Protein AF-A0A8H3IFE3-F1 (afdb_monomer)

Mean predicted aligned error: 5.41 Å

Sequence (143 aa):
MWAWGAATIRNPAQDKLLKTVAWTQVVSCTVFQALENAAYLATKGVLEVKGERIVGWYRWSARFWAVHVLMEFVRLWRVGQTADLKDEKAEAKWWRDLYVNVAWAPMTWHYSVAGGLISEASVAGLGLVAGVLGLREAWKVTA

pLDDT: mean 88.74, std 7.01, range [56.81, 96.56]

Nearest PDB structures (foldseek):
  5a7d-assembly4_N  TM=4.340E-01  e=1.961E+00  Drosophila melanogaster

Secondary structure (DSSP, 8-state):
-HHHHHHHHHS--SSHHHHHHHHHHHHHHHHHHHHHHHHHHHHTTSS---HHHHHHHHHHHHHHHHHHHHHHHHHHHHHHHHS-TTSHHHHHHHHHHHHHHHHHHHHHHHHHSTT-SS-HHHHHHHHHHHHHHHHHHHHHHH-

Radius of gyration: 17.11 Å; Cα contacts (8 Å, |Δi|>4): 116; chains: 1; bounding box: 40×36×46 Å

Structure (mmCIF, N/CA/C/O backbone):
data_AF-A0A8H3IFE3-F1
#
_entry.id   AF-A0A8H3IFE3-F1
#
loop_
_atom_site.group_PDB
_atom_site.id
_atom_site.type_symbol
_atom_site.label_atom_id
_atom_site.label_alt_id
_atom_site.label_comp_id
_atom_site.label_asym_id
_atom_site.label_entity_id
_atom_site.label_seq_id
_atom_site.pdbx_PDB_ins_code
_atom_site.Cartn_x
_atom_site.Cartn_y
_atom_site.Cartn_z
_atom_site.occupancy
_atom_site.B_iso_or_equiv
_atom_site.auth_seq_id
_atom_site.auth_comp_id
_atom_site.auth_asym_id
_atom_site.auth_atom_id
_atom_site.pdbx_PDB_model_num
ATOM 1 N N . MET A 1 1 ? 5.869 -7.368 4.985 1.00 65.25 1 MET A N 1
ATOM 2 C CA . MET A 1 1 ? 4.8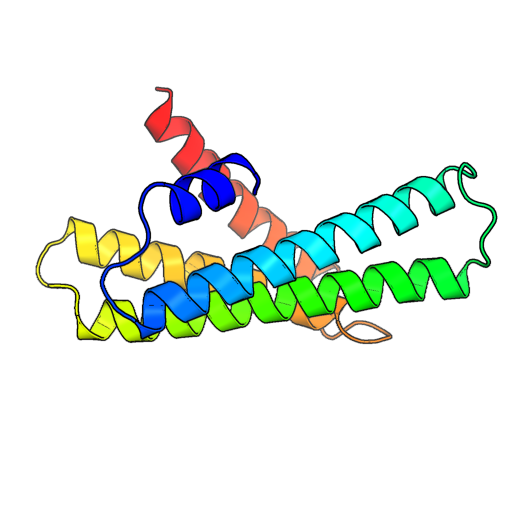40 -8.185 4.294 1.00 65.25 1 MET A CA 1
ATOM 3 C C . MET A 1 1 ? 4.841 -9.645 4.727 1.00 65.25 1 MET A C 1
ATOM 5 O O . MET A 1 1 ? 3.786 -10.112 5.125 1.00 65.25 1 MET A O 1
ATOM 9 N N . TRP A 1 2 ? 5.975 -10.358 4.713 1.00 63.59 2 TRP A N 1
ATOM 10 C CA . TRP A 1 2 ? 6.009 -11.791 5.059 1.00 63.59 2 TRP A CA 1
ATOM 11 C C . TRP A 1 2 ? 5.463 -12.116 6.460 1.00 63.59 2 TRP A C 1
ATOM 13 O O . TRP A 1 2 ? 4.557 -12.933 6.586 1.00 63.59 2 TRP A O 1
ATOM 23 N N . ALA A 1 3 ? 5.939 -11.421 7.501 1.00 75.69 3 ALA A N 1
ATOM 24 C CA . ALA A 1 3 ? 5.484 -11.657 8.876 1.00 75.69 3 ALA A CA 1
ATOM 25 C C . ALA A 1 3 ? 3.970 -11.429 9.043 1.00 75.69 3 ALA A C 1
ATOM 27 O O . ALA A 1 3 ? 3.291 -12.216 9.700 1.00 75.69 3 ALA A O 1
ATOM 28 N N . TRP A 1 4 ? 3.440 -10.390 8.389 1.00 79.88 4 TRP A N 1
ATOM 29 C CA . TRP A 1 4 ? 2.011 -10.080 8.374 1.00 79.88 4 TRP A CA 1
ATOM 30 C C . TRP A 1 4 ? 1.203 -11.132 7.602 1.00 79.88 4 TRP A C 1
ATOM 32 O O . TRP A 1 4 ? 0.242 -11.664 8.142 1.00 79.88 4 TRP A O 1
ATOM 42 N N . GLY A 1 5 ? 1.626 -11.517 6.393 1.00 75.94 5 GLY A N 1
ATOM 43 C CA . GLY A 1 5 ? 0.947 -12.555 5.608 1.00 75.94 5 GLY A CA 1
ATOM 44 C C . GLY A 1 5 ? 0.926 -13.913 6.320 1.00 75.94 5 GLY A C 1
ATOM 45 O O . GLY A 1 5 ? -0.111 -14.568 6.380 1.00 75.94 5 GLY A O 1
ATOM 46 N N . ALA A 1 6 ? 2.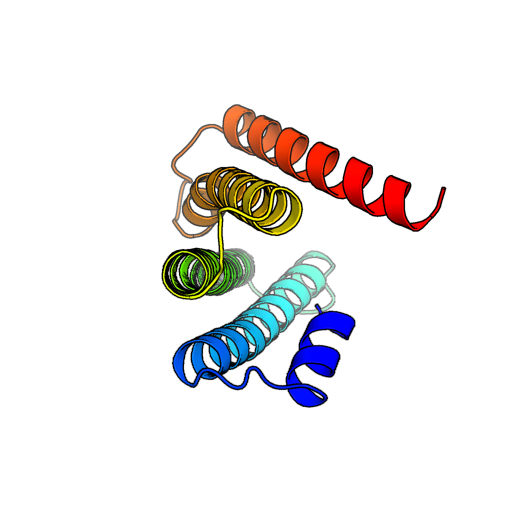038 -14.302 6.950 1.00 73.12 6 ALA A N 1
ATOM 47 C CA . ALA A 1 6 ? 2.110 -15.511 7.769 1.00 73.12 6 ALA A CA 1
ATOM 48 C C . ALA A 1 6 ? 1.202 -15.431 9.011 1.00 73.12 6 ALA A C 1
ATOM 50 O O . ALA A 1 6 ? 0.596 -16.428 9.403 1.00 73.12 6 ALA A O 1
ATOM 51 N N . ALA A 1 7 ? 1.081 -14.255 9.637 1.00 74.94 7 ALA A N 1
ATOM 52 C CA . ALA A 1 7 ? 0.148 -14.038 10.741 1.00 74.94 7 ALA A CA 1
ATOM 53 C C . ALA A 1 7 ? -1.317 -14.162 10.290 1.00 74.94 7 ALA A C 1
ATOM 55 O O . ALA A 1 7 ? -2.086 -14.844 10.962 1.00 74.94 7 ALA A O 1
ATOM 56 N N . THR A 1 8 ? -1.678 -13.607 9.130 1.00 74.50 8 THR A N 1
ATOM 57 C CA . THR A 1 8 ? -3.020 -13.729 8.531 1.00 74.50 8 THR A CA 1
ATOM 58 C C . THR A 1 8 ? -3.416 -15.186 8.277 1.00 74.50 8 THR A C 1
ATOM 60 O O . THR A 1 8 ? -4.572 -15.554 8.474 1.00 74.50 8 THR A O 1
ATOM 63 N N . ILE A 1 9 ? -2.464 -16.033 7.869 1.00 74.62 9 ILE A N 1
ATOM 64 C CA . ILE A 1 9 ? -2.698 -17.474 7.676 1.00 74.62 9 ILE A CA 1
ATOM 65 C C . ILE A 1 9 ? -2.915 -18.180 9.020 1.00 74.62 9 ILE A C 1
ATOM 67 O O . ILE A 1 9 ? -3.820 -19.003 9.142 1.00 74.62 9 ILE A O 1
ATOM 71 N N . ARG A 1 10 ? -2.091 -17.865 10.029 1.00 74.75 10 ARG A N 1
ATOM 72 C CA . ARG A 1 10 ? -2.148 -18.508 11.354 1.00 74.75 10 ARG A CA 1
ATOM 73 C C . ARG A 1 10 ? -3.364 -18.095 12.176 1.00 74.75 10 ARG A C 1
ATOM 75 O O . ARG A 1 10 ? -3.854 -18.897 12.960 1.00 74.75 10 ARG A O 1
ATOM 82 N N . ASN A 1 11 ? -3.829 -16.860 12.020 1.00 76.56 11 ASN A N 1
ATOM 83 C CA . ASN A 1 11 ? -4.971 -16.330 12.753 1.00 76.56 11 ASN A CA 1
ATOM 84 C C . ASN A 1 11 ? -5.878 -15.524 11.807 1.00 76.56 11 ASN A C 1
ATOM 86 O O . ASN A 1 11 ? -5.800 -14.292 11.764 1.00 76.56 11 ASN A O 1
ATOM 90 N N . PRO A 1 12 ? -6.691 -16.209 10.981 1.00 76.75 12 PRO A N 1
ATOM 91 C CA . PRO A 1 12 ? -7.560 -15.536 10.029 1.00 76.75 12 PRO A CA 1
ATOM 92 C C . PRO A 1 12 ? -8.665 -14.765 10.756 1.00 76.75 12 PRO A C 1
ATOM 94 O O . PRO A 1 12 ? -9.222 -15.236 11.748 1.00 76.75 12 PRO A O 1
ATOM 97 N N . ALA A 1 13 ? -9.040 -13.603 10.216 1.00 77.50 13 ALA A N 1
ATOM 98 C CA . ALA A 1 13 ? -10.173 -12.842 10.729 1.00 77.50 13 ALA A CA 1
ATOM 99 C C . ALA A 1 13 ? -11.453 -13.700 10.732 1.00 77.50 13 ALA A C 1
ATOM 101 O O . ALA A 1 13 ? -11.741 -14.407 9.761 1.00 77.50 13 ALA A O 1
ATOM 102 N N . GLN A 1 14 ? -12.225 -13.625 11.819 1.00 77.56 14 GLN A N 1
ATOM 103 C CA . GLN A 1 14 ? -13.500 -14.343 11.933 1.00 77.56 14 GLN A CA 1
ATOM 104 C C . GLN A 1 14 ? -14.582 -13.734 11.030 1.00 77.56 14 GLN A C 1
ATOM 106 O O . GLN A 1 14 ? -15.432 -14.447 10.498 1.00 77.56 14 GLN A O 1
ATOM 111 N N . ASP A 1 15 ? -14.519 -12.420 10.804 1.00 89.19 15 ASP A N 1
ATOM 112 C CA . ASP A 1 15 ? -15.374 -11.728 9.847 1.00 89.19 15 ASP A CA 1
ATOM 113 C C . ASP A 1 15 ? -15.002 -12.123 8.403 1.00 89.19 15 ASP A C 1
ATOM 115 O O . ASP A 1 15 ? -13.855 -11.982 7.967 1.00 89.19 15 ASP A O 1
ATOM 119 N N . LYS A 1 16 ? -15.993 -12.615 7.646 1.00 89.75 16 LYS A N 1
ATOM 120 C CA . LYS A 1 16 ? -15.811 -13.111 6.271 1.00 89.75 16 LYS A CA 1
ATOM 121 C C . LYS A 1 16 ? -15.301 -12.033 5.309 1.00 89.75 16 LYS A C 1
ATOM 123 O O . LYS A 1 16 ? -14.497 -12.346 4.427 1.00 89.75 16 LYS A O 1
ATOM 128 N N . LEU A 1 17 ? -15.750 -10.786 5.463 1.00 90.31 17 LEU A N 1
ATOM 129 C CA . LEU A 1 17 ? -15.309 -9.676 4.622 1.00 90.31 17 LEU A CA 1
ATOM 130 C C . LEU A 1 17 ? -13.853 -9.338 4.937 1.00 90.31 17 LEU A C 1
ATOM 132 O O . LEU A 1 17 ? -13.036 -9.298 4.022 1.00 90.31 17 LEU A O 1
ATOM 136 N N . LEU A 1 18 ? -13.503 -9.194 6.218 1.00 91.19 18 LEU A N 1
ATOM 137 C CA . LEU A 1 18 ? -12.120 -8.929 6.634 1.00 91.19 18 LEU A CA 1
ATOM 138 C C . LEU A 1 18 ? -11.165 -10.049 6.205 1.00 91.19 18 LEU A C 1
ATOM 140 O O . LEU A 1 18 ? -10.046 -9.775 5.774 1.00 91.19 18 LEU A O 1
ATOM 144 N N . LYS A 1 19 ? -11.614 -11.308 6.254 1.00 90.31 19 LYS A N 1
ATOM 145 C CA . LYS A 1 19 ? -10.846 -12.452 5.750 1.00 90.31 19 LYS A CA 1
ATOM 146 C C . LYS A 1 19 ? -10.603 -12.348 4.245 1.00 90.31 19 LYS A C 1
ATOM 148 O O . LYS A 1 19 ? -9.476 -12.544 3.798 1.00 90.31 19 LYS A O 1
ATOM 153 N N . THR A 1 20 ? -11.638 -12.030 3.470 1.00 92.19 20 THR A N 1
ATOM 154 C CA . THR A 1 20 ? -11.534 -11.877 2.008 1.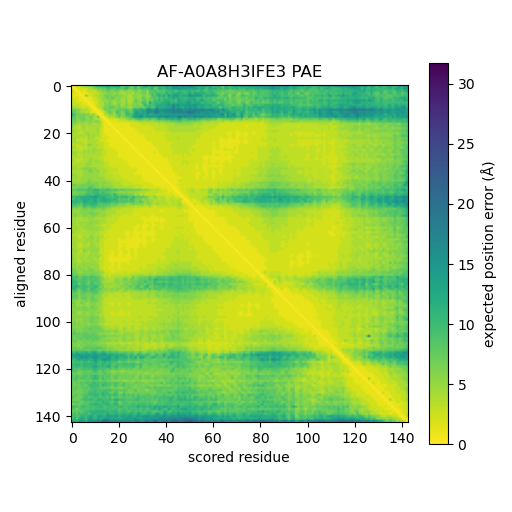00 92.19 20 THR A CA 1
ATOM 155 C C . THR A 1 20 ? -10.593 -10.732 1.645 1.00 92.19 20 THR A C 1
ATOM 157 O O . THR A 1 20 ? -9.696 -10.911 0.828 1.00 92.19 20 THR A O 1
ATOM 160 N N . VAL A 1 21 ? -10.739 -9.587 2.315 1.00 93.94 21 VAL A N 1
ATOM 161 C CA . VAL A 1 21 ? -9.846 -8.427 2.196 1.00 93.94 21 VAL A CA 1
ATOM 162 C C . VAL A 1 21 ? -8.395 -8.834 2.453 1.00 93.94 21 VAL A C 1
ATOM 164 O O . VAL A 1 21 ? -7.532 -8.572 1.618 1.00 93.94 21 VAL A O 1
ATOM 167 N N . ALA A 1 22 ? -8.128 -9.540 3.554 1.00 91.19 22 ALA A N 1
ATOM 168 C CA . ALA A 1 22 ? -6.776 -9.950 3.913 1.00 91.19 22 ALA A CA 1
ATOM 169 C C . ALA A 1 22 ? -6.155 -10.906 2.878 1.00 91.19 22 ALA A C 1
ATOM 171 O O . ALA A 1 22 ? -4.992 -10.743 2.514 1.00 91.19 22 ALA A O 1
ATOM 172 N N . TRP A 1 23 ? -6.920 -11.865 2.345 1.00 90.62 23 TRP A N 1
ATOM 173 C CA . TRP A 1 23 ? -6.439 -12.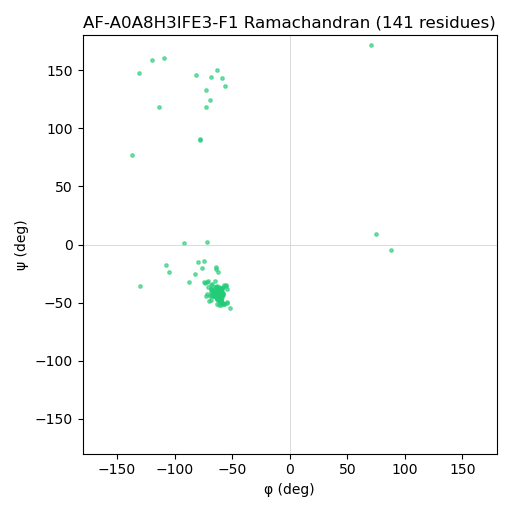752 1.279 1.00 90.62 23 TRP A CA 1
ATOM 174 C C . TRP A 1 23 ? -6.158 -12.008 -0.025 1.00 90.62 23 TRP A C 1
ATOM 176 O O . TRP A 1 23 ? -5.101 -12.214 -0.623 1.00 90.62 23 TRP A O 1
ATOM 186 N N . THR A 1 24 ? -7.047 -11.101 -0.435 1.00 94.62 24 THR A N 1
ATOM 187 C CA . THR A 1 24 ? -6.822 -10.239 -1.604 1.00 94.62 24 THR A CA 1
ATOM 188 C C . THR A 1 24 ? -5.548 -9.420 -1.433 1.00 94.62 24 THR A C 1
ATOM 190 O O . THR A 1 24 ? -4.733 -9.344 -2.349 1.00 94.62 24 THR A O 1
ATOM 193 N N . GLN A 1 25 ? -5.328 -8.858 -0.244 1.00 94.06 25 GLN A N 1
ATOM 194 C CA . GLN A 1 25 ? -4.114 -8.114 0.070 1.00 94.06 25 GLN A CA 1
ATOM 195 C C . GLN A 1 25 ? -2.858 -8.985 0.008 1.00 94.06 25 GLN A C 1
ATOM 197 O O . GLN A 1 25 ? -1.863 -8.539 -0.555 1.00 94.06 25 GLN A O 1
ATOM 202 N N . VAL A 1 26 ? -2.894 -10.214 0.535 1.00 92.69 26 VAL A N 1
ATOM 203 C CA . VAL A 1 26 ? -1.764 -11.156 0.449 1.00 92.69 26 VAL A CA 1
ATOM 204 C C . VAL A 1 26 ? -1.417 -11.440 -1.011 1.00 92.69 26 VAL A C 1
ATOM 206 O O . VAL A 1 26 ? -0.267 -11.249 -1.399 1.00 92.69 26 VAL A O 1
ATOM 209 N N . VAL A 1 27 ? -2.401 -11.819 -1.831 1.00 94.31 27 VAL A N 1
ATOM 210 C CA . VAL A 1 27 ? -2.184 -12.104 -3.259 1.00 94.31 27 VAL A CA 1
ATOM 211 C C . VAL A 1 27 ? -1.641 -10.872 -3.982 1.00 94.31 27 VAL A C 1
ATOM 213 O O . VAL A 1 27 ? -0.646 -10.966 -4.701 1.00 94.31 27 VAL A O 1
ATOM 216 N N . SER A 1 28 ? -2.244 -9.704 -3.749 1.00 95.00 28 SER A N 1
ATOM 217 C CA . SER A 1 28 ? -1.819 -8.452 -4.375 1.00 95.00 28 SER A CA 1
ATOM 218 C C . SER A 1 28 ? -0.376 -8.094 -4.015 1.00 95.00 28 SER A C 1
ATOM 220 O O . SER A 1 28 ? 0.433 -7.796 -4.892 1.00 95.00 28 SER A O 1
ATOM 222 N N . CYS A 1 29 ? -0.012 -8.201 -2.734 1.00 93.44 29 CYS A N 1
ATOM 223 C CA . CYS A 1 29 ? 1.350 -7.964 -2.265 1.00 93.44 29 CYS A CA 1
ATOM 224 C C . CYS A 1 29 ? 2.356 -8.966 -2.844 1.00 93.44 29 CYS A C 1
ATOM 226 O O . CYS A 1 29 ? 3.482 -8.578 -3.148 1.00 93.44 29 CYS A O 1
ATOM 228 N N . THR A 1 30 ? 1.980 -10.235 -3.019 1.00 94.06 30 THR A N 1
ATOM 229 C CA . THR A 1 30 ? 2.857 -11.237 -3.641 1.00 94.06 30 THR A CA 1
ATOM 230 C C . THR A 1 30 ? 3.172 -10.877 -5.089 1.00 94.06 30 THR A C 1
ATOM 232 O O . THR A 1 30 ? 4.337 -10.911 -5.483 1.00 94.06 30 THR A O 1
ATOM 235 N N . VAL A 1 31 ? 2.165 -10.481 -5.873 1.00 95.94 31 VAL A N 1
ATOM 236 C CA . VAL A 1 31 ? 2.381 -10.067 -7.268 1.00 95.94 31 VAL A CA 1
ATOM 237 C C . VAL A 1 31 ? 3.174 -8.761 -7.339 1.00 95.94 31 VAL A C 1
ATOM 239 O O . VAL A 1 31 ? 4.099 -8.658 -8.144 1.00 95.94 31 VAL A O 1
ATOM 242 N N . PHE A 1 32 ? 2.871 -7.796 -6.464 1.00 94.81 32 PHE A N 1
ATOM 243 C CA . PHE A 1 32 ? 3.645 -6.562 -6.311 1.00 94.81 32 PHE A CA 1
ATOM 244 C C . PHE A 1 32 ? 5.137 -6.857 -6.102 1.00 94.81 32 PHE A C 1
ATOM 246 O O . PHE A 1 32 ? 5.957 -6.405 -6.896 1.00 94.81 32 PHE A O 1
ATOM 253 N N . GLN A 1 33 ? 5.471 -7.678 -5.101 1.00 94.94 33 GLN A N 1
ATOM 254 C CA . GLN A 1 33 ? 6.853 -8.043 -4.777 1.00 94.94 33 GLN A CA 1
ATOM 255 C C . GLN A 1 33 ? 7.541 -8.782 -5.928 1.00 94.94 33 GLN A C 1
ATOM 257 O O . GLN A 1 33 ? 8.706 -8.529 -6.218 1.00 94.94 33 GLN A O 1
ATOM 262 N N . ALA A 1 34 ? 6.839 -9.686 -6.615 1.00 95.62 34 ALA A N 1
ATOM 263 C CA . ALA A 1 34 ? 7.409 -10.409 -7.748 1.00 95.62 34 ALA A CA 1
ATOM 264 C C . ALA A 1 34 ? 7.785 -9.464 -8.903 1.00 95.62 34 ALA A C 1
ATOM 266 O O . ALA A 1 34 ? 8.891 -9.546 -9.436 1.00 95.62 34 ALA A O 1
ATOM 267 N N . LEU A 1 35 ? 6.884 -8.545 -9.266 1.00 95.25 35 LEU A N 1
ATOM 268 C CA . LEU A 1 35 ? 7.114 -7.575 -10.337 1.00 95.25 35 LEU A CA 1
ATOM 269 C C . LEU A 1 35 ? 8.187 -6.549 -9.971 1.00 95.25 35 LEU A C 1
ATOM 271 O O . LEU A 1 35 ? 9.044 -6.246 -10.799 1.00 95.25 35 LEU A O 1
ATOM 275 N N . GLU A 1 36 ? 8.157 -6.032 -8.743 1.00 94.81 36 GLU A N 1
ATOM 276 C CA . GLU A 1 36 ? 9.132 -5.055 -8.259 1.00 94.81 36 GLU A CA 1
ATOM 277 C C . GLU A 1 36 ? 10.543 -5.651 -8.217 1.00 94.81 36 GLU A C 1
ATOM 279 O O . GLU A 1 36 ? 11.481 -5.044 -8.733 1.00 94.81 36 GLU A O 1
ATOM 284 N N . ASN A 1 37 ? 10.691 -6.877 -7.706 1.00 95.81 37 ASN A N 1
ATOM 285 C CA . ASN A 1 37 ? 11.982 -7.561 -7.674 1.00 95.81 37 ASN A CA 1
ATOM 286 C C . ASN A 1 37 ? 12.489 -7.895 -9.084 1.00 95.81 37 ASN A C 1
ATOM 288 O O . ASN A 1 37 ? 13.673 -7.711 -9.365 1.00 95.81 37 ASN A O 1
ATOM 292 N N . ALA A 1 38 ? 11.613 -8.330 -9.997 1.00 95.00 38 ALA A N 1
ATOM 293 C CA . ALA A 1 38 ? 11.989 -8.564 -11.391 1.00 95.00 38 ALA A CA 1
ATOM 294 C C . ALA A 1 38 ? 12.454 -7.270 -12.082 1.00 95.00 38 ALA A C 1
ATOM 296 O O . ALA A 1 38 ? 13.478 -7.265 -12.767 1.00 95.00 38 ALA A O 1
ATOM 297 N N . ALA A 1 39 ? 11.745 -6.158 -11.867 1.00 93.69 39 ALA A N 1
ATOM 298 C CA . ALA A 1 39 ? 12.137 -4.852 -12.385 1.00 93.69 39 ALA A CA 1
ATOM 299 C C . ALA A 1 39 ? 13.472 -4.386 -11.799 1.00 93.69 39 ALA A C 1
ATOM 301 O O . ALA A 1 39 ? 14.354 -3.973 -12.548 1.00 93.69 39 ALA A O 1
ATOM 302 N N . TYR A 1 40 ? 13.668 -4.540 -10.490 1.00 93.88 40 TYR A N 1
ATOM 303 C CA . TYR A 1 40 ? 14.921 -4.192 -9.830 1.00 93.88 40 TYR A CA 1
ATOM 304 C C . TYR A 1 40 ? 16.106 -4.986 -10.395 1.00 93.88 40 TYR A C 1
ATOM 306 O O . TYR A 1 40 ? 17.104 -4.393 -10.803 1.00 93.88 40 TYR A O 1
ATOM 314 N N . LEU A 1 41 ? 15.983 -6.312 -10.509 1.00 95.50 41 LEU A N 1
ATOM 315 C CA . LEU A 1 41 ? 17.022 -7.166 -11.096 1.00 95.50 41 LEU A CA 1
ATOM 316 C C . LEU A 1 41 ? 17.339 -6.781 -12.547 1.00 95.50 41 LEU A C 1
ATOM 318 O O . LEU A 1 41 ? 18.507 -6.753 -12.937 1.00 95.50 41 LEU A O 1
ATOM 322 N N . ALA A 1 42 ? 16.321 -6.419 -13.328 1.00 93.88 42 ALA A N 1
ATOM 323 C CA . ALA A 1 42 ? 16.507 -5.920 -14.684 1.00 93.88 42 ALA A CA 1
ATOM 324 C C . ALA A 1 42 ? 17.297 -4.602 -14.730 1.00 93.88 42 ALA A C 1
ATOM 326 O O . ALA A 1 42 ? 18.212 -4.470 -15.538 1.00 93.88 42 ALA A O 1
ATOM 327 N N . THR A 1 43 ? 17.029 -3.650 -13.825 1.00 92.31 43 THR A N 1
ATOM 328 C CA . THR A 1 43 ? 17.819 -2.400 -13.749 1.00 92.31 43 THR A CA 1
ATOM 329 C C . THR A 1 43 ? 19.284 -2.623 -13.379 1.00 92.31 43 THR A C 1
ATOM 331 O O . THR A 1 43 ? 20.125 -1.770 -13.652 1.00 92.31 43 THR A O 1
ATOM 334 N N . LYS A 1 44 ? 19.604 -3.764 -12.760 1.00 93.19 44 LYS A N 1
ATOM 335 C CA . LYS A 1 44 ? 20.972 -4.164 -12.409 1.00 93.19 44 LYS A CA 1
ATOM 336 C C . LYS A 1 44 ? 21.652 -5.004 -13.492 1.00 93.19 44 LYS A C 1
ATOM 338 O O . LYS A 1 44 ? 22.784 -5.425 -13.289 1.00 93.19 44 LYS A O 1
ATOM 343 N N . GLY A 1 45 ? 20.980 -5.251 -14.617 1.00 90.44 45 GLY A N 1
ATOM 344 C CA . GLY A 1 45 ? 21.506 -6.059 -15.718 1.00 90.44 45 GLY A CA 1
ATOM 345 C C . GLY A 1 45 ? 21.503 -7.567 -15.455 1.00 90.44 45 GLY A C 1
ATOM 346 O O . GLY A 1 45 ? 22.062 -8.312 -16.246 1.00 90.44 45 GLY A O 1
ATOM 347 N N . VAL A 1 46 ? 20.868 -8.037 -14.373 1.00 95.38 46 VAL A N 1
ATOM 348 C CA . VAL A 1 46 ? 20.730 -9.480 -14.092 1.00 95.38 46 VAL A CA 1
ATOM 349 C C . VAL A 1 46 ? 19.710 -10.123 -15.036 1.00 95.38 46 VAL A C 1
ATOM 351 O O . VAL A 1 46 ? 19.852 -11.281 -15.416 1.00 95.38 46 VAL A O 1
ATOM 354 N N . LEU A 1 47 ? 18.674 -9.370 -15.418 1.00 91.88 47 LEU A N 1
ATOM 355 C CA . LEU A 1 47 ? 17.691 -9.771 -16.421 1.00 91.88 47 LEU A CA 1
ATOM 356 C C . LEU A 1 47 ? 17.822 -8.861 -17.642 1.00 91.88 47 LEU A C 1
ATOM 358 O O . LEU A 1 47 ? 17.583 -7.657 -17.547 1.00 91.88 47 LEU A O 1
ATOM 362 N N . GLU A 1 48 ? 18.148 -9.434 -18.797 1.00 91.38 48 GLU A N 1
ATOM 363 C CA . GLU A 1 48 ? 18.222 -8.694 -20.058 1.00 91.38 48 GLU A CA 1
ATOM 364 C C . GLU A 1 48 ? 16.817 -8.451 -20.622 1.00 91.38 48 GLU A C 1
ATOM 366 O O . GLU A 1 48 ? 16.253 -9.250 -21.371 1.00 91.38 48 GLU A O 1
ATOM 371 N N . VAL A 1 49 ? 16.213 -7.329 -20.236 1.00 92.31 49 VAL A N 1
ATOM 372 C CA . VAL A 1 49 ? 14.905 -6.895 -20.738 1.00 92.31 49 VAL A CA 1
ATOM 373 C C . VAL A 1 49 ? 14.946 -5.439 -21.187 1.00 92.31 49 VAL A C 1
ATOM 375 O O . VAL A 1 49 ? 15.650 -4.605 -20.625 1.00 92.31 49 VAL A O 1
ATOM 378 N N . LYS A 1 50 ? 14.151 -5.116 -22.214 1.00 91.56 50 LYS A N 1
ATOM 379 C CA . LYS A 1 50 ? 14.017 -3.747 -22.733 1.00 91.56 50 LYS A CA 1
ATOM 380 C C . LYS A 1 50 ? 13.519 -2.791 -21.643 1.00 91.56 50 LYS A C 1
ATOM 382 O O . LYS A 1 50 ? 12.614 -3.144 -20.887 1.00 91.56 50 LYS A O 1
ATOM 387 N N . GLY A 1 51 ? 14.023 -1.555 -21.642 1.00 89.31 51 GLY A N 1
ATOM 388 C CA . GLY A 1 51 ? 13.661 -0.528 -20.653 1.00 89.31 51 GLY A CA 1
ATOM 389 C C . GLY A 1 51 ? 12.153 -0.272 -20.538 1.00 89.31 51 GLY A C 1
ATOM 390 O O . GLY A 1 51 ? 11.627 -0.170 -19.434 1.00 89.31 51 GLY A O 1
ATOM 391 N N . GLU A 1 52 ? 11.421 -0.286 -21.655 1.00 91.44 52 GLU A N 1
ATOM 392 C CA . GLU A 1 52 ? 9.954 -0.144 -21.662 1.00 91.44 52 GLU A CA 1
ATOM 393 C C . GLU A 1 52 ? 9.246 -1.220 -20.827 1.00 91.44 52 GLU A C 1
ATOM 395 O O . GLU A 1 52 ? 8.262 -0.943 -20.139 1.00 91.44 52 GLU A O 1
ATOM 400 N N . ARG A 1 53 ? 9.770 -2.452 -20.843 1.00 91.75 53 ARG A N 1
ATOM 401 C CA . ARG A 1 53 ? 9.222 -3.566 -20.065 1.00 91.75 53 ARG A CA 1
ATOM 402 C C . ARG A 1 53 ? 9.492 -3.391 -18.573 1.00 91.75 53 ARG A C 1
ATOM 404 O O . ARG A 1 53 ? 8.606 -3.688 -17.778 1.00 91.75 53 ARG A O 1
ATOM 411 N N . ILE A 1 54 ? 10.658 -2.857 -18.205 1.00 93.31 54 ILE A N 1
ATOM 412 C CA . ILE A 1 54 ? 11.010 -2.521 -16.814 1.00 93.31 54 ILE A CA 1
ATOM 413 C C . ILE A 1 54 ? 10.041 -1.466 -16.267 1.00 93.31 54 ILE A C 1
ATOM 415 O O . ILE A 1 54 ? 9.449 -1.655 -15.206 1.00 93.31 54 ILE A O 1
ATOM 419 N N . VAL A 1 55 ? 9.810 -0.390 -17.029 1.00 92.44 55 VAL A N 1
ATOM 420 C CA . VAL A 1 55 ? 8.833 0.655 -16.673 1.00 92.44 55 VAL A CA 1
ATOM 421 C C . VAL A 1 55 ? 7.426 0.064 -16.543 1.00 92.44 55 VAL A C 1
ATOM 423 O O . VAL A 1 55 ? 6.691 0.392 -15.612 1.00 92.44 55 VAL A O 1
ATOM 426 N N . GLY A 1 56 ? 7.052 -0.845 -17.448 1.00 93.75 56 GLY A N 1
ATOM 427 C CA . GLY A 1 56 ? 5.789 -1.576 -17.381 1.00 93.75 56 GLY A CA 1
ATOM 428 C C . GLY A 1 56 ? 5.636 -2.407 -16.103 1.00 93.75 56 GLY A C 1
ATOM 429 O O . GLY A 1 56 ? 4.565 -2.384 -15.496 1.00 93.75 56 GLY A O 1
ATOM 430 N N . TRP A 1 57 ? 6.689 -3.104 -15.668 1.00 95.81 57 TRP A N 1
ATOM 431 C CA . TRP A 1 57 ? 6.682 -3.888 -14.430 1.00 95.81 57 TRP A CA 1
ATOM 432 C C . TRP A 1 57 ? 6.529 -3.021 -13.181 1.00 95.81 57 TRP A C 1
ATOM 434 O O . TRP A 1 57 ? 5.673 -3.341 -12.359 1.00 95.81 57 TRP A O 1
ATOM 444 N N . TYR A 1 58 ? 7.249 -1.899 -13.076 1.00 94.44 58 TYR A N 1
ATOM 445 C CA . TYR A 1 58 ? 7.052 -0.944 -11.976 1.00 94.44 58 TYR A CA 1
ATOM 446 C C . TYR A 1 58 ? 5.638 -0.351 -11.959 1.00 94.44 58 TYR A C 1
ATOM 448 O O . TYR A 1 58 ? 5.022 -0.210 -10.906 1.00 94.44 58 TYR A O 1
ATOM 456 N N . ARG A 1 59 ? 5.071 -0.041 -13.130 1.00 94.62 59 ARG A N 1
ATOM 457 C CA . ARG A 1 59 ? 3.703 0.489 -13.207 1.00 94.62 59 ARG A CA 1
ATOM 458 C C . ARG A 1 59 ? 2.664 -0.539 -12.767 1.00 94.62 59 ARG A C 1
ATOM 460 O O . ARG A 1 59 ? 1.722 -0.208 -12.050 1.00 94.62 59 ARG A O 1
ATOM 467 N N . TRP A 1 60 ? 2.796 -1.786 -13.214 1.00 95.12 60 TRP A N 1
ATOM 468 C CA . TRP A 1 60 ? 1.878 -2.846 -12.804 1.00 95.12 60 TRP A CA 1
ATOM 469 C C . TRP A 1 60 ? 2.045 -3.206 -11.333 1.00 95.12 60 TRP A C 1
ATOM 471 O O . TRP A 1 60 ? 1.031 -3.397 -10.665 1.00 95.12 60 TRP A O 1
ATOM 481 N N . SER A 1 61 ? 3.271 -3.225 -10.800 1.00 95.31 61 SER A N 1
ATOM 482 C CA . SER A 1 61 ? 3.482 -3.418 -9.365 1.00 95.31 61 SER A CA 1
ATOM 483 C C . SER A 1 61 ? 2.775 -2.310 -8.572 1.00 95.31 61 SER A C 1
ATOM 485 O O . SER A 1 61 ? 1.965 -2.624 -7.701 1.00 95.31 61 SER A O 1
ATOM 4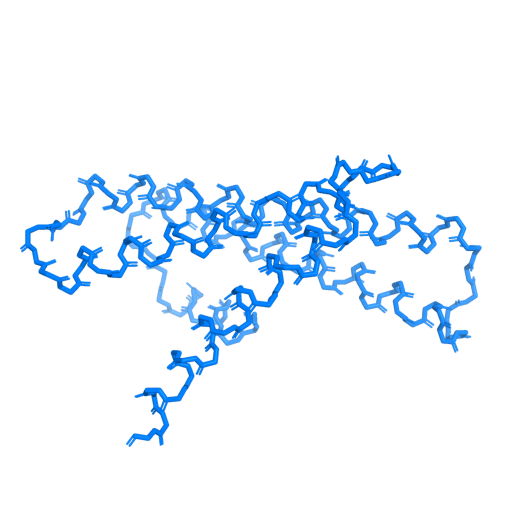87 N N . ALA A 1 62 ? 2.936 -1.038 -8.949 1.00 93.56 62 ALA A N 1
ATOM 488 C CA . ALA A 1 62 ? 2.233 0.079 -8.314 1.00 93.56 62 ALA A CA 1
ATOM 489 C C . ALA A 1 62 ? 0.700 -0.088 -8.312 1.00 93.56 62 ALA A C 1
ATOM 491 O O . ALA A 1 62 ? 0.048 0.227 -7.318 1.00 93.56 62 ALA A O 1
ATOM 492 N N . ARG A 1 63 ? 0.110 -0.671 -9.365 1.00 96.19 63 ARG A N 1
ATOM 493 C CA . ARG A 1 63 ? -1.333 -0.987 -9.408 1.00 96.19 63 ARG A CA 1
ATOM 494 C C . ARG A 1 63 ? -1.732 -2.093 -8.432 1.00 96.19 63 ARG A C 1
ATOM 496 O O . ARG A 1 63 ? -2.787 -2.000 -7.811 1.00 96.19 63 ARG A O 1
ATOM 503 N N . PHE A 1 64 ? -0.908 -3.125 -8.256 1.00 95.75 64 PHE A N 1
ATOM 504 C CA . PHE A 1 64 ? -1.145 -4.140 -7.220 1.00 95.75 64 PHE A CA 1
ATOM 505 C C . PHE A 1 64 ? -0.977 -3.559 -5.809 1.00 95.75 64 PHE A C 1
ATOM 507 O O . PHE A 1 64 ? -1.727 -3.906 -4.893 1.00 95.75 64 PHE A O 1
ATOM 514 N N . TRP A 1 65 ? -0.064 -2.606 -5.628 1.00 94.44 65 TRP A N 1
ATOM 515 C CA . TRP A 1 65 ? -0.012 -1.818 -4.401 1.00 94.44 65 TRP A CA 1
ATOM 516 C C . TRP A 1 65 ? -1.290 -0.977 -4.211 1.00 94.44 65 TRP A C 1
ATOM 518 O O . TRP A 1 65 ? -1.852 -0.949 -3.118 1.00 94.44 65 TRP A O 1
ATOM 528 N N . ALA A 1 66 ? -1.842 -0.400 -5.283 1.00 94.38 66 ALA A N 1
ATOM 529 C CA . ALA A 1 66 ? -3.120 0.321 -5.249 1.00 94.38 66 ALA A CA 1
ATOM 530 C C . ALA A 1 66 ? -4.282 -0.555 -4.797 1.00 94.38 66 ALA A C 1
ATOM 532 O O . ALA A 1 66 ? -5.065 -0.137 -3.948 1.00 94.38 66 ALA A O 1
ATOM 533 N N . VAL A 1 67 ? -4.365 -1.789 -5.295 1.00 95.50 67 VAL A N 1
ATOM 534 C CA . VAL A 1 67 ? -5.359 -2.758 -4.821 1.00 95.50 67 VAL A CA 1
ATOM 535 C C . VAL A 1 67 ? -5.206 -3.002 -3.318 1.00 95.50 67 VAL A C 1
ATOM 537 O O . VAL A 1 67 ? -6.209 -3.010 -2.609 1.00 95.50 67 VAL A O 1
ATOM 540 N N . HIS A 1 68 ? -3.979 -3.137 -2.804 1.00 94.25 68 HIS A N 1
ATOM 541 C CA . HIS A 1 68 ? -3.750 -3.296 -1.365 1.00 94.25 68 HIS A CA 1
ATOM 542 C C . HIS A 1 68 ? -4.277 -2.099 -0.557 1.00 94.25 68 HIS A C 1
ATOM 544 O O . HIS A 1 68 ? -4.995 -2.304 0.422 1.00 94.25 68 HIS A O 1
ATOM 550 N N . VAL A 1 69 ? -3.980 -0.871 -0.990 1.00 93.94 69 VAL A N 1
ATOM 551 C CA . VAL A 1 69 ? -4.447 0.366 -0.337 1.00 93.94 69 VAL A CA 1
ATOM 552 C C . VAL A 1 69 ? -5.973 0.509 -0.422 1.00 93.94 69 VAL A C 1
ATOM 554 O O . VAL A 1 69 ? -6.620 0.861 0.559 1.00 93.94 69 VAL A O 1
ATOM 557 N N . LEU A 1 70 ? -6.595 0.166 -1.554 1.00 95.50 70 LEU A N 1
ATOM 558 C CA . LEU A 1 70 ? -8.059 0.134 -1.675 1.00 95.50 70 LEU A CA 1
ATOM 559 C C . LEU A 1 70 ? -8.683 -0.861 -0.689 1.00 95.50 70 LEU A C 1
ATOM 561 O O . LEU A 1 70 ? -9.681 -0.558 -0.036 1.00 95.50 70 LEU A O 1
ATOM 565 N N . MET A 1 71 ? -8.072 -2.035 -0.543 1.00 95.56 71 MET A N 1
ATOM 566 C CA . MET A 1 71 ? -8.498 -3.039 0.429 1.00 95.56 71 MET A CA 1
ATOM 567 C C . MET A 1 71 ? -8.332 -2.562 1.881 1.00 95.56 71 MET A C 1
ATOM 569 O O . MET A 1 71 ? -9.167 -2.905 2.717 1.00 95.56 71 MET A O 1
ATOM 573 N N . GLU A 1 72 ? -7.341 -1.718 2.190 1.00 95.06 72 GLU A N 1
ATOM 574 C CA . GLU A 1 72 ? -7.221 -1.079 3.510 1.00 95.06 72 GLU A CA 1
ATOM 575 C C . GLU A 1 72 ? -8.417 -0.167 3.815 1.00 95.06 72 GLU A C 1
ATOM 577 O O . GLU A 1 72 ? -8.939 -0.204 4.930 1.00 95.06 72 GLU A O 1
ATOM 582 N N . PHE A 1 73 ? -8.915 0.597 2.835 1.00 96.25 73 PHE A N 1
ATOM 583 C CA . PHE A 1 73 ? -10.126 1.405 3.021 1.00 96.25 73 PHE A CA 1
ATOM 584 C C . PHE A 1 73 ? -11.368 0.538 3.250 1.00 96.25 73 PHE A C 1
ATOM 586 O O . PHE A 1 73 ? -12.164 0.839 4.139 1.00 96.25 73 PHE A O 1
ATOM 593 N N . VAL A 1 74 ? -11.511 -0.576 2.522 1.00 96.56 74 VAL A N 1
ATOM 594 C CA . VAL A 1 74 ? -12.599 -1.544 2.763 1.00 96.56 74 VAL A CA 1
ATOM 595 C C . VAL A 1 74 ? -12.492 -2.142 4.169 1.00 96.56 74 VAL A C 1
ATOM 597 O O . VAL A 1 74 ? -13.495 -2.244 4.879 1.00 96.56 74 VAL A O 1
ATOM 600 N N . ARG A 1 75 ? -11.273 -2.489 4.608 1.00 95.12 75 ARG A N 1
ATOM 601 C CA . ARG A 1 75 ? -11.006 -2.958 5.974 1.00 95.12 75 ARG A CA 1
ATOM 602 C C . ARG A 1 75 ? -11.433 -1.915 7.002 1.00 95.12 75 ARG A C 1
ATOM 604 O O . ARG A 1 75 ? -12.139 -2.259 7.943 1.00 95.12 75 ARG A O 1
ATOM 611 N N . LEU A 1 76 ? -11.010 -0.662 6.834 1.00 95.25 76 LEU A N 1
ATOM 612 C CA . LEU A 1 76 ? -11.313 0.437 7.754 1.00 95.25 76 LEU A CA 1
ATOM 613 C C . LEU A 1 76 ? -12.806 0.721 7.837 1.00 95.25 76 LEU A C 1
ATOM 615 O O . LEU A 1 76 ? -13.328 0.879 8.938 1.00 95.25 76 LEU A O 1
ATOM 619 N N . TRP A 1 77 ? -13.495 0.720 6.698 1.00 96.00 77 TRP A N 1
ATOM 620 C CA . TRP A 1 77 ? -14.945 0.859 6.645 1.00 96.00 77 TRP A CA 1
ATOM 621 C C . TRP A 1 77 ? -15.644 -0.254 7.427 1.00 96.00 77 TRP A C 1
ATOM 623 O O . TRP A 1 77 ? -16.528 0.022 8.235 1.00 96.00 77 TRP A O 1
ATOM 633 N N . ARG A 1 78 ? -15.209 -1.510 7.253 1.00 94.25 78 ARG A N 1
ATOM 634 C CA . ARG A 1 78 ? -15.787 -2.639 7.990 1.00 94.25 78 ARG A CA 1
ATOM 635 C C . ARG A 1 78 ? -15.484 -2.564 9.487 1.00 94.25 78 ARG A C 1
ATOM 637 O O . ARG A 1 78 ? -16.394 -2.741 10.287 1.00 94.25 78 ARG A O 1
ATOM 644 N N . VAL A 1 79 ? -14.243 -2.255 9.864 1.00 92.50 79 VAL A N 1
ATOM 645 C CA . VAL A 1 79 ? -13.846 -2.088 11.271 1.00 92.50 79 VAL A CA 1
ATOM 646 C C . VAL A 1 79 ? -14.627 -0.951 11.927 1.00 92.50 79 VAL A C 1
ATOM 648 O O . VAL A 1 79 ? -15.078 -1.122 13.050 1.00 92.50 79 VAL A O 1
ATOM 651 N N . GLY A 1 80 ? -14.863 0.158 11.224 1.00 92.19 80 GLY A N 1
ATOM 652 C CA . GLY A 1 80 ? -15.647 1.283 11.742 1.00 92.19 80 GLY A CA 1
ATOM 653 C C . GLY A 1 80 ? -17.117 0.947 12.025 1.00 92.19 80 GLY A C 1
ATOM 654 O O . GLY A 1 80 ? -17.758 1.649 12.794 1.00 92.19 80 GLY A O 1
ATOM 655 N N . GLN A 1 81 ? -17.651 -0.134 11.444 1.00 90.69 81 GLN A N 1
ATOM 656 C CA . GLN A 1 81 ? -18.999 -0.629 11.755 1.00 90.69 81 GLN A CA 1
ATOM 657 C C . GLN A 1 81 ? -19.028 -1.602 12.930 1.00 90.69 81 GLN A C 1
ATOM 659 O O . GLN A 1 81 ? -20.050 -1.722 13.598 1.00 90.69 81 GLN A O 1
ATOM 664 N N . THR A 1 82 ? -17.961 -2.382 13.111 1.00 90.00 82 THR A N 1
ATOM 665 C CA . THR A 1 82 ? -17.956 -3.523 14.038 1.00 90.00 82 THR A CA 1
ATOM 666 C C . THR A 1 82 ? -17.194 -3.261 15.328 1.00 90.00 82 THR A C 1
ATOM 668 O O . THR A 1 82 ? -17.418 -3.967 16.305 1.00 90.00 82 THR A O 1
ATOM 671 N N . ALA A 1 83 ? -16.249 -2.322 15.326 1.00 87.69 83 ALA A N 1
ATOM 672 C CA . ALA A 1 83 ? -15.466 -1.977 16.503 1.00 87.69 83 ALA A CA 1
ATOM 673 C C . ALA A 1 83 ? -16.242 -1.022 17.416 1.00 87.69 83 ALA A C 1
ATOM 675 O O . ALA A 1 83 ? -16.965 -0.147 16.939 1.00 87.69 83 ALA A O 1
ATOM 676 N N . ASP A 1 84 ? -16.045 -1.157 18.728 1.00 88.50 84 ASP A N 1
ATOM 677 C CA . ASP A 1 84 ? -16.526 -0.169 19.689 1.00 88.50 84 ASP A CA 1
ATOM 678 C C . ASP A 1 84 ? -15.588 1.040 19.696 1.00 88.50 84 ASP A C 1
ATOM 680 O O . ASP A 1 84 ? -14.593 1.076 20.415 1.00 88.50 84 ASP A O 1
ATOM 684 N N . LEU A 1 85 ? -15.890 2.030 18.859 1.00 88.38 85 LEU A N 1
ATOM 685 C CA . LEU A 1 85 ? -15.104 3.262 18.768 1.00 88.38 85 LEU A CA 1
ATOM 686 C C . LEU A 1 85 ? -15.287 4.189 19.983 1.00 88.38 85 LEU A C 1
ATOM 688 O O . LEU A 1 85 ? -14.706 5.265 20.001 1.00 88.38 85 LEU A O 1
ATOM 692 N N . LYS A 1 86 ? -16.074 3.805 20.999 1.00 89.38 86 LYS A N 1
ATOM 693 C CA . LYS A 1 86 ? -16.064 4.499 22.297 1.00 89.38 86 LYS A CA 1
ATOM 694 C C . LYS A 1 86 ? -14.834 4.141 23.129 1.00 89.38 86 LYS A C 1
ATOM 696 O O . LYS A 1 86 ? -14.493 4.879 24.049 1.00 89.38 86 LYS A O 1
ATOM 701 N N . ASP A 1 87 ? -14.186 3.016 22.827 1.00 93.19 87 ASP A N 1
ATOM 702 C CA . ASP A 1 87 ? -12.876 2.699 23.379 1.00 93.19 87 ASP A CA 1
ATOM 703 C C . ASP A 1 87 ? -11.815 3.597 22.728 1.00 93.19 87 ASP A C 1
ATOM 705 O O . ASP A 1 87 ? -11.569 3.535 21.521 1.00 93.19 87 ASP A O 1
ATOM 709 N N . GLU A 1 88 ? -11.156 4.416 23.548 1.00 91.25 88 GLU A N 1
ATOM 710 C CA . GLU A 1 88 ? -10.177 5.416 23.103 1.00 91.25 88 GLU A CA 1
ATOM 711 C C . GLU A 1 88 ? -9.026 4.785 22.302 1.00 91.25 88 GLU A C 1
ATOM 713 O O . GLU A 1 88 ? -8.532 5.358 21.328 1.00 91.25 88 GLU A O 1
ATOM 718 N N . LYS A 1 89 ? -8.605 3.565 22.666 1.00 89.31 89 LYS A N 1
ATOM 719 C CA . LYS A 1 89 ? -7.522 2.868 21.960 1.00 89.31 89 LYS A CA 1
ATOM 720 C C . LYS A 1 89 ? -7.976 2.395 20.582 1.00 89.31 89 LYS A C 1
ATOM 722 O O . LYS A 1 89 ? -7.216 2.529 19.618 1.00 89.31 89 LYS A O 1
ATOM 727 N N . ALA A 1 90 ? -9.183 1.842 20.476 1.00 88.81 90 ALA A N 1
ATOM 728 C CA . ALA A 1 90 ? -9.772 1.422 19.211 1.00 88.81 90 ALA A CA 1
ATOM 729 C C . ALA A 1 90 ? -9.982 2.613 18.265 1.00 88.81 90 ALA A C 1
ATOM 731 O O . ALA A 1 90 ? -9.599 2.532 17.094 1.00 88.81 90 ALA A O 1
ATOM 732 N N . GLU A 1 91 ? -10.503 3.730 18.778 1.00 92.19 91 GLU A N 1
ATOM 733 C CA . GLU A 1 91 ? -10.683 4.970 18.022 1.00 92.19 91 GLU A CA 1
ATOM 734 C C . GLU A 1 91 ? -9.346 5.536 17.527 1.00 92.19 91 GLU A C 1
ATOM 736 O O . GLU A 1 91 ? -9.170 5.760 16.325 1.00 92.19 91 GLU A O 1
ATOM 741 N N . ALA A 1 92 ? -8.368 5.707 18.423 1.00 90.12 92 ALA A N 1
ATOM 742 C CA . ALA A 1 92 ? -7.055 6.237 18.067 1.00 90.12 92 ALA A CA 1
ATOM 743 C C . ALA A 1 92 ? -6.366 5.374 17.001 1.00 90.12 92 ALA A C 1
ATOM 745 O O . ALA A 1 92 ? -5.767 5.893 16.052 1.00 90.12 92 ALA A O 1
ATOM 746 N N . LYS A 1 93 ? -6.480 4.044 17.119 1.00 90.06 93 LYS A N 1
ATOM 747 C CA . LYS A 1 93 ? -5.961 3.109 16.119 1.00 90.06 93 LYS A CA 1
ATOM 748 C C . LYS A 1 93 ? -6.658 3.288 14.770 1.00 90.06 93 LYS A C 1
ATOM 750 O O . LYS A 1 93 ? -5.980 3.311 13.743 1.00 90.06 93 LYS A O 1
ATOM 755 N N . TRP A 1 94 ? -7.985 3.386 14.763 1.00 93.88 94 TRP A N 1
ATOM 756 C CA . TRP A 1 94 ? -8.768 3.525 13.538 1.00 93.88 94 TRP A CA 1
ATOM 757 C C . TRP A 1 94 ? -8.419 4.817 12.789 1.00 93.88 94 TRP A C 1
ATOM 759 O O . TRP A 1 94 ? -8.102 4.762 11.600 1.00 93.88 94 TRP A O 1
ATOM 769 N N . TRP A 1 95 ? -8.363 5.953 13.493 1.00 93.75 95 TRP A N 1
ATOM 770 C CA . TRP A 1 95 ? -7.973 7.239 12.907 1.00 93.75 95 TRP A CA 1
ATOM 771 C C . TRP A 1 95 ? -6.546 7.233 12.375 1.00 93.75 95 TRP A C 1
ATOM 773 O O . TRP A 1 95 ? -6.296 7.694 11.263 1.00 93.75 95 TRP A O 1
ATOM 783 N N . ARG A 1 96 ? -5.602 6.675 13.138 1.00 89.94 96 ARG A N 1
ATOM 784 C CA . ARG A 1 96 ? -4.214 6.533 12.691 1.00 89.94 96 ARG A CA 1
ATOM 785 C C . ARG A 1 96 ? -4.139 5.742 11.388 1.00 89.94 96 ARG A C 1
ATOM 787 O O . ARG A 1 96 ? -3.503 6.191 10.438 1.00 89.94 96 ARG A O 1
ATOM 794 N N . ASP A 1 97 ? -4.778 4.576 11.344 1.00 90.81 97 ASP A N 1
ATOM 795 C CA . ASP A 1 97 ? -4.764 3.718 10.162 1.00 90.81 97 ASP A CA 1
ATOM 796 C C . ASP A 1 97 ? -5.427 4.420 8.959 1.00 90.81 97 ASP A C 1
ATOM 798 O O . ASP A 1 97 ? -4.948 4.279 7.833 1.00 90.81 97 ASP A O 1
ATOM 802 N N . LEU A 1 98 ? -6.474 5.223 9.182 1.00 93.50 98 LEU A N 1
ATOM 803 C CA . LEU A 1 98 ? -7.081 6.059 8.146 1.00 93.50 98 LEU A CA 1
ATOM 804 C C . LEU A 1 98 ? -6.102 7.113 7.613 1.00 93.50 98 LEU A C 1
ATOM 806 O O . LEU A 1 98 ? -5.899 7.184 6.402 1.00 93.50 98 LEU A O 1
ATOM 810 N N . TYR A 1 99 ? -5.457 7.893 8.484 1.00 89.38 99 TYR A N 1
ATOM 811 C CA . TYR A 1 99 ? -4.514 8.936 8.064 1.00 89.38 99 TYR A CA 1
ATOM 812 C C . TYR A 1 99 ? -3.321 8.373 7.294 1.00 89.38 99 TYR A C 1
ATOM 814 O O . TYR A 1 99 ? -2.921 8.940 6.278 1.00 89.38 99 TYR A O 1
ATOM 822 N N . VAL A 1 100 ? -2.788 7.229 7.730 1.00 86.88 100 VAL A N 1
ATOM 823 C CA . VAL A 1 100 ? -1.714 6.533 7.012 1.00 86.88 100 VAL A CA 1
ATOM 824 C C . VAL A 1 100 ? -2.171 6.155 5.602 1.00 86.88 100 VAL A C 1
ATOM 826 O O . VAL A 1 100 ? -1.478 6.456 4.632 1.00 86.88 100 VAL A O 1
ATOM 829 N N . ASN A 1 101 ? -3.349 5.547 5.457 1.00 89.88 101 ASN A N 1
ATOM 830 C CA . ASN A 1 101 ? -3.851 5.129 4.146 1.00 89.88 101 ASN A CA 1
ATOM 831 C C . ASN A 1 101 ? -4.207 6.311 3.232 1.00 89.88 101 ASN A C 1
ATOM 833 O O . ASN A 1 101 ? -3.942 6.254 2.031 1.00 89.88 101 ASN A O 1
ATOM 837 N N . VAL A 1 102 ? -4.725 7.412 3.785 1.00 90.50 102 VAL A N 1
ATOM 838 C CA . VAL A 1 102 ? -4.947 8.661 3.038 1.00 90.50 102 VAL A CA 1
ATOM 839 C C . VAL A 1 102 ? -3.628 9.262 2.553 1.00 90.50 102 VAL A C 1
ATOM 841 O O . VAL A 1 102 ? -3.581 9.762 1.435 1.00 90.50 102 VAL A O 1
ATOM 844 N N . ALA A 1 103 ? -2.543 9.178 3.328 1.00 86.81 103 ALA A N 1
ATOM 845 C CA . ALA A 1 103 ? -1.230 9.637 2.875 1.00 86.81 103 ALA A CA 1
ATOM 846 C C . ALA A 1 103 ? -0.670 8.766 1.732 1.00 86.81 103 ALA A C 1
ATOM 848 O O . ALA A 1 103 ? -0.078 9.282 0.782 1.00 86.81 103 ALA A O 1
ATOM 849 N N . TRP A 1 104 ? -0.892 7.450 1.789 1.00 84.06 104 TRP A N 1
ATOM 850 C CA . TRP A 1 104 ? -0.429 6.511 0.762 1.00 84.06 104 TRP A CA 1
ATOM 851 C C . TRP A 1 104 ? -1.239 6.552 -0.537 1.00 84.06 104 TRP A C 1
ATOM 853 O O . TRP A 1 104 ? -0.678 6.304 -1.609 1.00 84.06 104 TRP A O 1
ATOM 863 N N . ALA A 1 105 ? -2.540 6.845 -0.477 1.00 89.88 105 ALA A N 1
ATOM 864 C CA . ALA A 1 105 ? -3.431 6.720 -1.630 1.00 89.88 105 ALA A CA 1
ATOM 865 C C . ALA A 1 105 ? -3.044 7.609 -2.836 1.00 89.88 105 ALA A C 1
ATOM 867 O O . ALA A 1 105 ? -2.931 7.065 -3.939 1.00 89.88 105 ALA A O 1
ATOM 868 N N . PRO A 1 106 ? -2.750 8.919 -2.682 1.00 87.44 106 PRO A N 1
ATOM 869 C CA . PRO A 1 106 ? -2.360 9.776 -3.803 1.00 87.44 106 PRO A CA 1
ATOM 870 C C . PRO A 1 106 ? -1.050 9.329 -4.454 1.00 87.44 106 PRO A C 1
ATOM 872 O O . PRO A 1 106 ? -0.926 9.330 -5.676 1.00 87.44 106 PRO A O 1
ATOM 875 N N . MET A 1 107 ? -0.084 8.902 -3.639 1.00 86.31 107 MET A N 1
ATOM 876 C CA . MET A 1 107 ? 1.214 8.424 -4.113 1.00 86.31 107 MET A CA 1
ATOM 877 C C . MET A 1 107 ? 1.077 7.128 -4.909 1.00 86.31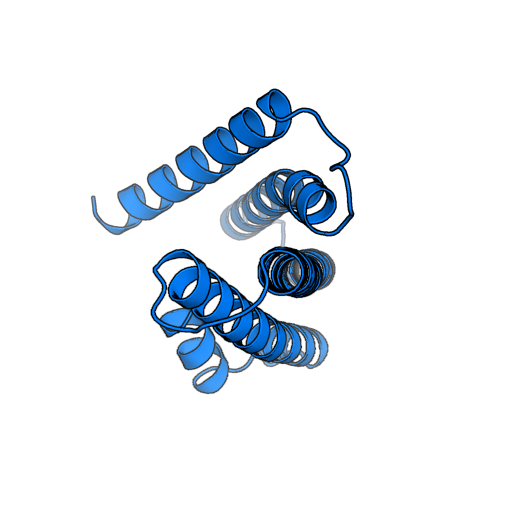 107 MET A C 1
ATOM 879 O O . MET A 1 107 ? 1.645 6.964 -5.986 1.00 86.31 107 MET A O 1
ATOM 883 N N . THR A 1 108 ? 0.266 6.215 -4.393 1.00 87.25 108 THR A N 1
ATOM 884 C CA . THR A 1 108 ? 0.002 4.936 -5.041 1.00 87.25 108 THR A CA 1
ATOM 885 C C . THR A 1 108 ? -0.694 5.129 -6.389 1.00 87.25 108 THR A C 1
ATOM 887 O O . THR A 1 108 ? -0.367 4.469 -7.378 1.00 87.25 108 THR A O 1
ATOM 890 N N . TRP A 1 109 ? -1.624 6.080 -6.450 1.00 87.12 109 TRP A N 1
ATOM 891 C CA . TRP A 1 109 ? -2.313 6.444 -7.678 1.00 87.12 109 TRP A CA 1
ATOM 892 C C . TRP A 1 109 ? -1.372 7.126 -8.687 1.00 87.12 109 TRP A C 1
ATOM 894 O O . TRP A 1 109 ? -1.390 6.772 -9.865 1.00 87.12 109 TRP A O 1
ATOM 904 N N . HIS A 1 110 ? -0.480 8.012 -8.225 1.00 89.94 110 HIS A N 1
ATOM 905 C CA . HIS A 1 110 ? 0.557 8.647 -9.049 1.00 89.94 110 HIS A CA 1
ATOM 906 C C . HIS A 1 110 ? 1.419 7.610 -9.789 1.00 89.94 110 HIS A C 1
ATOM 908 O O . HIS A 1 110 ? 1.550 7.692 -11.008 1.00 89.94 110 HIS A O 1
ATOM 914 N N . TYR A 1 111 ? 1.935 6.590 -9.094 1.00 89.75 111 TYR A N 1
ATOM 915 C CA . TYR A 1 111 ? 2.783 5.560 -9.717 1.00 89.75 111 TYR A CA 1
ATOM 916 C C . TYR A 1 111 ? 2.012 4.543 -10.581 1.00 89.75 111 TYR A C 1
ATOM 918 O O . TYR A 1 111 ? 2.606 3.817 -11.380 1.00 89.75 111 TYR A O 1
ATOM 926 N N . SER A 1 112 ? 0.683 4.488 -10.457 1.00 90.12 112 SER A N 1
ATOM 927 C CA . SER A 1 112 ? -0.164 3.532 -11.187 1.00 90.12 112 SER A CA 1
ATOM 928 C C . SER A 1 112 ? -0.449 3.934 -12.643 1.0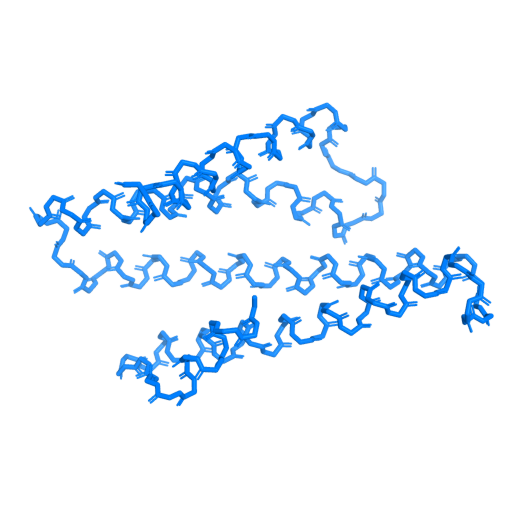0 90.12 112 SER A C 1
ATOM 930 O O . SER A 1 112 ? -0.902 3.099 -13.445 1.00 90.12 112 SER A O 1
ATOM 932 N N . VAL A 1 113 ? -0.187 5.192 -13.011 1.00 90.31 113 VAL A N 1
ATOM 933 C CA . VAL A 1 113 ? -0.460 5.750 -14.344 1.00 90.31 113 VAL A CA 1
ATOM 934 C C . VAL A 1 113 ? 0.809 6.241 -15.040 1.00 90.31 113 VAL A C 1
ATOM 936 O O . VAL A 1 113 ? 1.838 6.489 -14.421 1.00 90.31 113 VAL A O 1
ATOM 939 N N . ALA A 1 114 ? 0.756 6.345 -16.368 1.00 85.56 114 ALA A N 1
ATOM 940 C CA . ALA A 1 114 ? 1.853 6.934 -17.128 1.00 85.56 114 ALA A CA 1
ATOM 941 C C . ALA A 1 114 ? 1.877 8.455 -16.913 1.00 85.56 114 ALA A C 1
ATOM 943 O O . ALA A 1 114 ? 0.837 9.093 -17.036 1.00 85.56 114 ALA A O 1
ATOM 944 N N . GLY A 1 115 ? 3.054 9.019 -16.628 1.00 80.25 115 GLY A N 1
ATOM 945 C CA . GLY A 1 115 ? 3.255 10.468 -16.497 1.00 80.25 115 GLY A CA 1
ATOM 946 C C . GLY A 1 115 ? 3.017 11.052 -15.100 1.00 80.25 115 GLY A C 1
ATOM 947 O O . GLY A 1 115 ? 3.300 12.229 -14.905 1.00 80.25 115 GLY A O 1
ATOM 948 N N . GLY A 1 116 ? 2.555 10.251 -14.133 1.00 83.75 116 GLY A N 1
ATOM 949 C CA . GLY A 1 116 ? 2.247 10.740 -12.788 1.00 83.75 116 GLY A CA 1
ATOM 950 C C . GLY A 1 116 ? 1.003 11.637 -12.746 1.00 83.75 116 GLY A C 1
ATOM 951 O O . GLY A 1 116 ? 0.416 11.974 -13.771 1.00 83.75 116 GLY A O 1
ATOM 952 N N . LEU A 1 117 ? 0.554 11.990 -11.540 1.00 85.06 117 LEU A N 1
ATOM 953 C CA . LEU A 1 117 ? -0.654 12.820 -11.340 1.00 85.06 117 LEU A CA 1
ATOM 954 C C . LEU A 1 117 ? -0.439 14.003 -10.409 1.00 85.06 117 LEU A C 1
ATOM 956 O O . LEU A 1 117 ? -1.012 15.069 -10.604 1.00 85.06 117 LEU A O 1
ATOM 960 N N . ILE A 1 118 ? 0.381 13.797 -9.387 1.00 88.81 118 ILE A N 1
ATOM 961 C CA . ILE A 1 118 ? 0.825 14.843 -8.467 1.00 88.81 118 ILE A CA 1
ATOM 962 C C . ILE A 1 118 ? 2.302 15.149 -8.698 1.00 88.81 118 ILE A C 1
ATOM 964 O O . ILE A 1 118 ? 3.018 14.326 -9.264 1.00 88.81 118 ILE A O 1
ATOM 968 N N . SER A 1 119 ? 2.760 16.313 -8.242 1.00 86.88 119 SER A N 1
ATOM 969 C CA . SER A 1 119 ? 4.173 16.687 -8.345 1.00 86.88 119 SER A CA 1
ATOM 970 C C . SER A 1 119 ? 5.082 15.744 -7.545 1.00 86.88 119 SER A C 1
ATOM 972 O O . SER A 1 119 ? 4.688 15.250 -6.486 1.00 86.88 119 SER A O 1
ATOM 974 N N . GLU A 1 120 ? 6.325 15.567 -7.999 1.00 85.69 120 GLU A N 1
ATOM 975 C CA . GLU A 1 120 ? 7.364 14.812 -7.276 1.00 85.69 120 GLU A CA 1
ATOM 976 C C . GLU A 1 120 ? 7.593 15.350 -5.853 1.00 85.69 120 GLU A C 1
ATOM 978 O O . GLU A 1 120 ? 7.787 14.588 -4.908 1.00 85.69 120 GLU A O 1
ATOM 983 N N . ALA A 1 121 ? 7.484 16.670 -5.660 1.00 86.4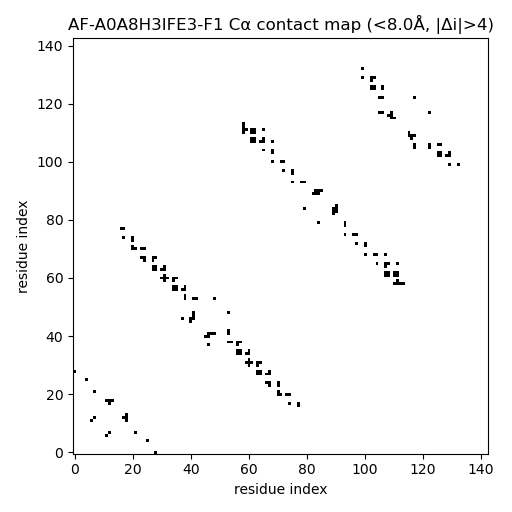4 121 ALA A N 1
ATOM 984 C CA . ALA A 1 121 ? 7.573 17.294 -4.340 1.00 86.44 121 ALA A CA 1
ATOM 985 C C . ALA A 1 121 ? 6.429 16.848 -3.411 1.00 86.44 121 ALA A C 1
ATOM 987 O O . ALA A 1 121 ? 6.651 16.570 -2.233 1.00 86.44 121 ALA A O 1
ATOM 988 N N . SER A 1 122 ? 5.205 16.732 -3.940 1.00 85.69 122 SER A N 1
ATOM 989 C CA . SER A 1 122 ? 4.056 16.208 -3.192 1.00 85.69 122 SER A CA 1
ATOM 990 C C . SER A 1 122 ? 4.241 14.732 -2.837 1.00 85.69 122 SER A C 1
ATOM 992 O O . SER A 1 122 ? 3.925 14.335 -1.717 1.00 85.69 122 SER A O 1
ATOM 994 N N . VAL A 1 123 ? 4.784 13.929 -3.759 1.00 86.88 123 VAL A N 1
ATOM 995 C CA . VAL A 1 123 ? 5.126 12.522 -3.499 1.00 86.88 123 VAL A CA 1
ATOM 996 C C . VAL A 1 123 ? 6.146 12.421 -2.365 1.00 86.88 123 VAL A C 1
ATOM 998 O O . VAL A 1 123 ? 5.911 11.705 -1.392 1.00 86.88 123 VAL A O 1
ATOM 1001 N N . ALA A 1 124 ? 7.234 13.188 -2.434 1.00 85.50 124 ALA A N 1
ATOM 1002 C CA . ALA A 1 124 ? 8.257 13.210 -1.394 1.00 85.50 124 ALA A CA 1
ATOM 1003 C C . ALA A 1 124 ? 7.687 13.634 -0.027 1.00 85.50 124 ALA A C 1
ATOM 1005 O O . ALA A 1 124 ? 7.958 12.985 0.984 1.00 85.50 124 ALA A O 1
ATOM 1006 N N . GLY A 1 125 ? 6.846 14.674 0.006 1.00 88.69 125 GLY A N 1
ATOM 1007 C CA . GLY A 1 125 ? 6.199 15.151 1.231 1.00 88.69 125 GLY A CA 1
ATOM 1008 C C . GLY A 1 125 ? 5.292 14.101 1.880 1.00 88.69 125 GLY A C 1
ATOM 1009 O O . GLY A 1 125 ? 5.405 13.840 3.077 1.00 88.69 125 GLY A O 1
ATOM 1010 N N . LEU A 1 126 ? 4.436 13.442 1.091 1.00 87.62 126 LEU A N 1
ATOM 1011 C CA . LEU A 1 126 ? 3.575 12.357 1.577 1.00 87.62 126 LEU A CA 1
ATOM 1012 C C . LEU A 1 126 ? 4.397 11.162 2.080 1.00 87.62 126 LEU A C 1
ATOM 1014 O O . LEU A 1 126 ? 4.056 10.558 3.098 1.00 87.62 126 LEU A O 1
ATOM 1018 N N . GLY A 1 127 ? 5.505 10.853 1.402 1.00 84.56 127 GLY A N 1
ATOM 1019 C CA . GLY A 1 127 ? 6.417 9.776 1.785 1.00 84.56 127 GLY A CA 1
ATOM 1020 C C . GLY A 1 127 ? 7.095 10.049 3.121 1.00 84.56 127 GLY A C 1
ATOM 1021 O O . GLY A 1 127 ? 7.185 9.156 3.961 1.00 84.56 127 GLY A O 1
ATOM 1022 N N . LEU A 1 128 ? 7.494 11.299 3.359 1.00 88.50 128 LEU A N 1
ATOM 1023 C CA . LEU A 1 128 ? 8.057 11.728 4.635 1.00 88.50 128 LEU A CA 1
ATOM 1024 C C . LEU A 1 128 ? 7.036 11.610 5.771 1.00 88.50 128 LEU A C 1
ATOM 1026 O O . LEU A 1 128 ? 7.367 11.070 6.825 1.00 88.50 128 LEU A O 1
ATOM 1030 N N . VAL A 1 129 ? 5.787 12.038 5.556 1.00 85.56 129 VAL A N 1
ATOM 1031 C CA . VAL A 1 129 ? 4.713 11.886 6.555 1.00 85.56 129 VAL A CA 1
ATOM 1032 C C . VAL A 1 129 ? 4.497 10.412 6.899 1.00 85.56 129 VAL A C 1
ATOM 1034 O O . VAL A 1 129 ? 4.516 10.044 8.075 1.00 85.56 129 VAL A O 1
ATOM 1037 N N . ALA A 1 130 ? 4.350 9.552 5.888 1.00 79.44 130 ALA A N 1
ATOM 1038 C CA . ALA A 1 130 ? 4.181 8.117 6.094 1.00 79.44 130 ALA A CA 1
ATOM 1039 C C . ALA A 1 130 ? 5.382 7.494 6.831 1.00 79.44 130 ALA A C 1
ATOM 1041 O O . ALA A 1 130 ? 5.197 6.697 7.754 1.00 79.44 130 ALA A O 1
ATOM 1042 N N . GLY A 1 131 ? 6.604 7.898 6.471 1.00 82.81 131 GLY A N 1
ATOM 1043 C CA . GLY A 1 131 ? 7.840 7.448 7.109 1.00 82.81 131 GLY A CA 1
ATOM 1044 C C . GLY A 1 131 ? 7.936 7.850 8.582 1.00 82.81 131 GLY A C 1
ATOM 1045 O O . GLY A 1 131 ? 8.229 7.004 9.424 1.00 82.81 131 GLY A O 1
ATOM 1046 N N . VAL A 1 132 ? 7.627 9.107 8.918 1.00 86.56 132 VAL A N 1
ATOM 1047 C CA . VAL A 1 132 ? 7.638 9.610 10.305 1.00 86.56 132 VAL A CA 1
ATOM 1048 C C . VAL A 1 132 ? 6.598 8.890 11.163 1.00 86.56 132 VAL A C 1
ATOM 1050 O O . VAL A 1 132 ? 6.900 8.487 12.288 1.00 86.56 132 VAL A O 1
ATOM 1053 N N . LEU A 1 133 ? 5.386 8.685 10.635 1.00 80.69 133 LEU A N 1
ATOM 1054 C CA . LEU A 1 133 ? 4.343 7.931 11.335 1.00 80.69 133 LEU A CA 1
ATOM 1055 C C . LEU A 1 133 ? 4.780 6.481 11.594 1.00 80.69 133 LEU A C 1
ATOM 1057 O O . LEU A 1 133 ? 4.618 5.990 12.709 1.00 80.69 133 LEU A O 1
ATOM 1061 N N . GLY A 1 134 ? 5.384 5.819 10.602 1.00 78.56 134 GLY A N 1
ATOM 1062 C CA . GLY A 1 134 ? 5.907 4.458 10.747 1.00 78.56 134 GLY A CA 1
ATOM 1063 C C . GLY A 1 134 ? 7.056 4.354 11.754 1.00 78.56 134 GLY A C 1
ATOM 1064 O O . GLY A 1 134 ? 7.055 3.458 12.598 1.00 78.56 134 GLY A O 1
ATOM 1065 N N . LEU A 1 135 ? 8.003 5.296 11.714 1.00 87.12 135 LEU A N 1
ATOM 1066 C CA . LEU A 1 135 ? 9.138 5.348 12.638 1.00 87.12 135 LEU A CA 1
ATOM 1067 C C . LEU A 1 135 ? 8.676 5.515 14.088 1.00 87.12 135 LEU A C 1
ATOM 1069 O O . LEU A 1 135 ? 9.148 4.802 14.971 1.00 87.12 135 LEU A O 1
ATOM 1073 N N . ARG A 1 136 ? 7.729 6.428 14.334 1.00 84.25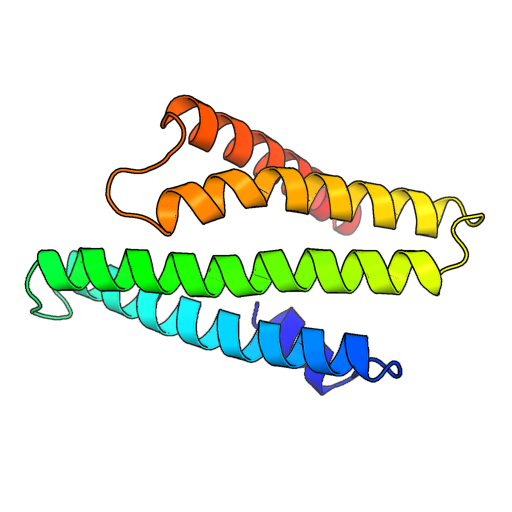 136 ARG A N 1
ATOM 1074 C CA . ARG A 1 136 ? 7.187 6.674 15.676 1.00 84.25 136 ARG A CA 1
ATOM 1075 C C . ARG A 1 136 ? 6.560 5.416 16.274 1.00 84.25 136 ARG A C 1
ATOM 1077 O O . ARG A 1 136 ? 6.696 5.181 17.470 1.00 84.25 136 ARG A O 1
ATOM 1084 N N . GLU A 1 137 ? 5.873 4.619 15.461 1.00 79.25 137 GLU A N 1
ATOM 1085 C CA . GLU A 1 137 ? 5.259 3.370 15.917 1.00 79.25 137 GLU A CA 1
ATOM 1086 C C . GLU A 1 137 ? 6.300 2.284 16.184 1.00 79.25 137 GLU A C 1
ATOM 1088 O O . GLU A 1 137 ? 6.240 1.642 17.229 1.00 79.25 137 GLU A O 1
ATOM 1093 N N . ALA A 1 138 ? 7.284 2.119 15.295 1.00 81.31 138 ALA A N 1
ATOM 1094 C CA . ALA A 1 138 ? 8.381 1.182 15.519 1.00 81.31 138 ALA A CA 1
ATOM 1095 C C . ALA A 1 138 ? 9.133 1.498 16.823 1.00 81.31 138 ALA A C 1
ATOM 1097 O O . ALA A 1 138 ? 9.407 0.589 17.601 1.00 81.31 138 ALA A O 1
ATOM 1098 N N . TRP A 1 139 ? 9.374 2.785 17.101 1.00 88.38 139 TRP A N 1
ATOM 1099 C CA . TRP A 1 139 ? 10.061 3.238 18.311 1.00 88.38 139 TRP A CA 1
ATOM 1100 C C . TRP A 1 139 ? 9.310 2.878 19.596 1.00 88.38 139 TRP A C 1
ATOM 1102 O O . TRP A 1 139 ? 9.915 2.359 20.525 1.00 88.38 139 TRP A O 1
ATOM 1112 N N . LYS A 1 140 ? 7.987 3.087 19.641 1.00 85.62 140 LYS A N 1
ATOM 1113 C CA . LYS A 1 140 ? 7.146 2.743 20.807 1.00 85.62 140 LYS A CA 1
ATOM 1114 C C . LYS A 1 140 ? 7.127 1.251 21.139 1.00 85.62 140 LYS A C 1
ATOM 1116 O O . LYS A 1 140 ? 6.758 0.883 22.245 1.00 85.62 140 LYS A O 1
ATOM 1121 N N . VAL A 1 141 ? 7.406 0.391 20.161 1.00 80.94 141 VAL A N 1
ATOM 1122 C CA . VAL A 1 141 ? 7.441 -1.063 20.371 1.00 80.94 141 VAL A CA 1
ATOM 1123 C C . VAL A 1 141 ? 8.790 -1.500 20.949 1.00 80.94 141 VAL A C 1
ATOM 1125 O O . VAL A 1 141 ? 8.858 -2.535 21.607 1.00 80.94 141 VAL A O 1
ATOM 1128 N N . THR A 1 142 ? 9.857 -0.736 20.703 1.00 80.50 142 THR A N 1
ATOM 1129 C CA . THR A 1 142 ? 11.236 -1.106 21.062 1.00 80.50 142 THR A CA 1
ATOM 1130 C C . THR A 1 142 ? 11.831 -0.334 22.238 1.00 80.50 142 THR A C 1
ATOM 1132 O O . THR A 1 142 ? 12.847 -0.780 22.767 1.00 80.50 142 THR A O 1
ATOM 1135 N N . ALA A 1 143 ? 11.258 0.812 22.609 1.00 56.81 143 ALA A N 1
ATOM 1136 C CA . ALA A 1 143 ? 11.703 1.673 23.706 1.00 56.81 143 ALA A CA 1
ATOM 1137 C C . ALA A 1 143 ? 10.657 1.705 24.822 1.00 56.81 143 ALA A C 1
ATOM 1139 O O . ALA A 1 143 ? 11.070 1.609 25.998 1.00 56.81 143 ALA A O 1
#

Solvent-accessible surface area (backbone atoms only — not comparable to full-atom values): 7657 Å² total; per-residue (Å²): 108,68,72,56,49,54,45,45,70,77,59,59,55,85,51,68,66,55,33,51,40,51,52,52,33,46,54,27,48,51,52,18,52,54,29,41,51,52,28,52,39,32,77,71,64,76,38,94,66,61,68,70,57,38,54,48,28,46,26,52,18,26,41,26,48,34,52,34,55,54,37,48,52,55,44,50,56,53,45,69,72,73,52,66,59,84,42,66,67,54,34,53,50,52,53,50,56,47,53,50,49,62,44,46,48,62,49,32,54,20,48,44,46,87,90,50,76,67,56,70,68,57,45,52,52,35,50,50,53,49,48,53,55,51,49,56,53,56,45,70,76,76,110

Foldseek 3Di:
DVVLLVVCVVDPDPDPLSNVLSVLLSVLQVLLVVLLVVLVCVVVVVDPDDPVVSLVSQLVSLVSVLSNLVSLVVVLVVCVVVPPCVPVVSVVVSVLSVLLSVLVNQLSVQSNDPPGDDDPVSNVVSVVVNVVSVVVVVVVVPD

Organism: NCBI:txid1940652